Protein AF-A0A3D3SBF5-F1 (afdb_monomer_lite)

Structure (mmCIF, N/CA/C/O backbone):
data_AF-A0A3D3SBF5-F1
#
_entry.id   AF-A0A3D3SBF5-F1
#
loop_
_atom_site.group_PDB
_atom_site.id
_atom_site.type_symbol
_atom_site.label_atom_id
_atom_site.label_alt_id
_atom_site.label_comp_id
_atom_site.label_asym_id
_atom_site.label_entity_id
_atom_site.label_seq_id
_atom_site.pdbx_PDB_ins_code
_atom_site.Cartn_x
_atom_site.Cartn_y
_atom_site.Cartn_z
_atom_site.occupancy
_atom_site.B_iso_or_equiv
_atom_site.auth_seq_id
_atom_site.auth_comp_id
_atom_site.auth_asym_id
_atom_site.auth_atom_id
_atom_site.pdbx_PDB_model_num
ATOM 1 N N . MET A 1 1 ? -1.861 17.666 -10.045 1.00 65.38 1 MET A N 1
ATOM 2 C CA . MET A 1 1 ? -2.407 16.316 -10.303 1.00 65.38 1 MET A CA 1
ATOM 3 C C . MET A 1 1 ? -2.445 15.609 -8.961 1.00 65.38 1 MET A C 1
ATOM 5 O O . MET A 1 1 ? -1.481 15.775 -8.222 1.00 65.38 1 MET A O 1
ATOM 9 N N . ASN A 1 2 ? -3.545 14.943 -8.607 1.00 82.62 2 ASN A N 1
ATOM 10 C CA . ASN A 1 2 ? -3.639 14.230 -7.330 1.00 82.62 2 ASN A CA 1
ATOM 11 C C . ASN A 1 2 ? -2.627 13.068 -7.350 1.00 82.62 2 ASN A C 1
ATOM 13 O O . ASN A 1 2 ? -2.630 12.334 -8.339 1.00 82.62 2 ASN A O 1
ATOM 17 N N . PRO A 1 3 ? -1.717 12.919 -6.370 1.00 90.12 3 PRO A N 1
ATOM 18 C CA . PRO A 1 3 ? -0.646 11.922 -6.452 1.00 90.12 3 PRO A CA 1
ATOM 19 C C . PRO A 1 3 ? -1.129 10.482 -6.213 1.00 90.12 3 PRO A C 1
ATOM 21 O O . PRO A 1 3 ? -0.352 9.535 -6.362 1.00 90.12 3 PRO A O 1
ATOM 24 N N . TYR A 1 4 ? -2.412 10.309 -5.896 1.00 96.81 4 TYR A N 1
ATOM 25 C CA . TYR A 1 4 ? -3.101 9.029 -5.847 1.00 96.81 4 TYR A CA 1
ATOM 26 C C . TYR A 1 4 ? -4.609 9.196 -6.100 1.00 96.81 4 TYR A C 1
ATOM 28 O O . TYR A 1 4 ? -5.124 10.312 -6.178 1.00 96.81 4 TYR A O 1
ATOM 36 N N . GLU A 1 5 ? -5.309 8.072 -6.226 1.00 97.38 5 GLU A N 1
ATOM 37 C CA . GLU A 1 5 ? -6.770 7.977 -6.311 1.00 97.38 5 GLU A CA 1
ATOM 38 C C . GLU A 1 5 ? -7.244 6.798 -5.452 1.00 97.38 5 GLU A C 1
ATOM 40 O O . GLU A 1 5 ? -6.653 5.721 -5.524 1.00 97.38 5 GLU A O 1
ATOM 45 N N . ILE A 1 6 ? -8.293 6.973 -4.643 1.00 97.62 6 ILE A N 1
ATOM 46 C CA . ILE A 1 6 ? -8.924 5.856 -3.921 1.00 97.62 6 ILE A CA 1
ATOM 47 C C . ILE A 1 6 ? -9.826 5.108 -4.901 1.00 97.62 6 ILE A C 1
ATOM 49 O O . ILE A 1 6 ? -10.777 5.672 -5.435 1.00 97.62 6 ILE A O 1
ATOM 53 N N . LEU A 1 7 ? -9.513 3.837 -5.141 1.00 98.31 7 LEU A N 1
ATOM 54 C CA . LEU A 1 7 ? -10.277 2.960 -6.030 1.00 98.31 7 LEU A CA 1
ATOM 55 C C . LEU A 1 7 ? -11.387 2.215 -5.288 1.00 98.31 7 LEU A C 1
ATOM 57 O O . LEU A 1 7 ? -12.409 1.872 -5.877 1.00 98.31 7 LEU A O 1
ATOM 61 N N . TYR A 1 8 ? -11.149 1.908 -4.014 1.00 98.50 8 TYR A N 1
ATOM 62 C CA . TYR A 1 8 ? -12.063 1.154 -3.170 1.00 98.50 8 TYR A CA 1
ATOM 63 C C . TYR A 1 8 ? -11.808 1.477 -1.703 1.00 98.50 8 TYR A C 1
ATOM 65 O O . TYR A 1 8 ? -10.653 1.607 -1.295 1.00 98.50 8 TYR A O 1
ATOM 73 N N . GLU A 1 9 ? -12.875 1.548 -0.918 1.00 98.19 9 GLU A N 1
ATOM 74 C CA . GLU A 1 9 ? -12.808 1.672 0.531 1.00 98.19 9 GLU A CA 1
ATOM 75 C C . GLU A 1 9 ? -14.043 1.027 1.168 1.00 98.19 9 GLU A C 1
ATOM 77 O O . GLU A 1 9 ? -15.171 1.268 0.732 1.00 98.19 9 GLU A O 1
ATOM 82 N N . ASP A 1 10 ? -13.817 0.212 2.195 1.00 97.44 10 ASP A N 1
ATOM 83 C CA . ASP A 1 10 ? -14.842 -0.307 3.100 1.00 97.44 10 ASP A CA 1
ATOM 84 C C . ASP A 1 10 ? -14.405 -0.108 4.567 1.00 97.44 10 ASP A C 1
ATOM 86 O O . ASP A 1 10 ? -13.529 0.714 4.864 1.00 97.44 10 ASP A O 1
ATOM 90 N N . ASP A 1 11 ? -15.042 -0.808 5.506 1.00 97.00 11 ASP A N 1
ATOM 91 C CA . ASP A 1 11 ? -14.729 -0.708 6.936 1.00 97.00 11 ASP A CA 1
ATOM 92 C C . ASP A 1 11 ? -13.359 -1.321 7.304 1.00 97.00 11 ASP A C 1
ATOM 94 O O . ASP A 1 11 ? -12.756 -0.950 8.316 1.00 97.00 11 ASP A O 1
ATOM 98 N N . ASP A 1 12 ? -12.845 -2.244 6.490 1.00 98.06 12 ASP A N 1
ATOM 99 C CA . ASP A 1 12 ? -11.666 -3.060 6.773 1.00 98.06 12 ASP A CA 1
ATOM 100 C C . ASP A 1 12 ? -10.442 -2.670 5.929 1.00 98.06 12 ASP A C 1
ATOM 102 O O . ASP A 1 12 ? -9.308 -2.739 6.422 1.00 98.06 12 ASP A O 1
ATOM 106 N N . ILE A 1 13 ? -10.637 -2.267 4.672 1.00 98.19 13 ILE A N 1
ATOM 107 C CA . ILE A 1 13 ? -9.572 -2.033 3.696 1.00 98.19 13 ILE A CA 1
ATOM 108 C C . ILE A 1 13 ? -9.785 -0.770 2.855 1.00 98.19 13 ILE A C 1
ATOM 110 O O . ILE A 1 13 ? -10.898 -0.308 2.617 1.00 98.19 13 ILE A O 1
ATOM 114 N N . LEU A 1 14 ? -8.673 -0.244 2.343 1.00 98.56 14 LEU A N 1
ATOM 115 C CA . LEU A 1 14 ? -8.624 0.839 1.364 1.00 98.56 14 LEU A CA 1
ATOM 116 C C . LEU A 1 14 ? -7.644 0.456 0.253 1.00 98.56 14 LEU A C 1
ATOM 118 O O . LEU A 1 14 ? -6.500 0.097 0.525 1.00 98.56 14 LEU A O 1
ATOM 122 N N . ALA A 1 15 ? -8.064 0.543 -1.007 1.00 98.50 15 ALA A N 1
ATOM 123 C CA . ALA A 1 15 ? -7.199 0.348 -2.166 1.00 98.50 15 ALA A CA 1
ATOM 124 C C . ALA A 1 15 ? -6.975 1.682 -2.883 1.00 98.50 15 ALA A C 1
ATOM 126 O O . ALA A 1 15 ? -7.917 2.295 -3.385 1.00 98.50 15 ALA A O 1
ATOM 127 N N . ALA A 1 16 ? -5.717 2.112 -2.970 1.00 98.31 16 ALA A N 1
ATOM 128 C CA . ALA A 1 16 ? -5.331 3.351 -3.633 1.00 98.31 16 ALA A CA 1
ATOM 129 C C . ALA A 1 16 ? -4.481 3.073 -4.877 1.00 98.31 16 ALA A C 1
ATOM 131 O O . ALA A 1 16 ? -3.528 2.295 -4.841 1.00 98.31 16 ALA A O 1
ATOM 132 N N . ASN A 1 17 ? -4.793 3.749 -5.978 1.00 98.31 17 ASN A N 1
ATOM 133 C CA . ASN A 1 17 ? -3.934 3.841 -7.146 1.00 98.31 17 ASN A CA 1
ATOM 134 C C . ASN A 1 17 ? -2.843 4.888 -6.897 1.00 98.31 17 ASN A C 1
ATOM 136 O O . ASN A 1 17 ? -3.102 6.089 -6.939 1.00 98.31 17 ASN A O 1
ATOM 140 N N . LYS A 1 18 ? -1.614 4.438 -6.647 1.00 97.81 18 LYS A N 1
ATOM 141 C CA . LYS A 1 18 ? -0.445 5.293 -6.434 1.00 97.81 18 LYS A CA 1
ATOM 142 C C . LYS A 1 18 ? 0.119 5.783 -7.766 1.00 97.81 18 LYS A C 1
ATOM 144 O O . LYS A 1 18 ? 0.490 4.959 -8.605 1.00 97.81 18 LYS A O 1
ATOM 149 N N . LEU A 1 19 ? 0.316 7.091 -7.939 1.00 96.69 19 LEU A N 1
ATOM 150 C CA . LEU A 1 19 ? 1.101 7.608 -9.065 1.00 96.69 19 LEU A CA 1
ATOM 151 C C . LEU A 1 19 ? 2.606 7.551 -8.771 1.00 96.69 19 LEU A C 1
ATOM 153 O O . LEU A 1 19 ? 3.058 7.605 -7.628 1.00 96.69 19 LEU A O 1
ATOM 157 N N . ALA A 1 20 ? 3.414 7.411 -9.818 1.00 94.38 20 ALA A N 1
ATOM 158 C CA . ALA A 1 20 ? 4.865 7.516 -9.709 1.00 94.38 20 ALA A CA 1
ATOM 159 C C . ALA A 1 20 ? 5.309 8.974 -9.945 1.00 94.38 20 ALA A C 1
ATOM 161 O O . ALA A 1 20 ? 4.726 9.634 -10.807 1.00 94.38 20 ALA A O 1
ATOM 162 N N . PRO A 1 21 ? 6.361 9.476 -9.267 1.00 94.88 21 PRO A N 1
ATOM 163 C CA . PRO A 1 21 ? 7.226 8.785 -8.307 1.00 94.88 21 PRO A CA 1
ATOM 164 C C . PRO A 1 21 ? 6.872 9.076 -6.828 1.00 94.88 21 PRO A C 1
ATOM 166 O O . PRO A 1 21 ? 7.377 10.038 -6.255 1.00 94.88 21 PRO A O 1
ATOM 169 N N . LEU A 1 22 ? 6.094 8.204 -6.177 1.00 96.12 22 LEU A N 1
ATOM 170 C CA . LEU A 1 22 ? 5.666 8.352 -4.773 1.00 96.12 22 LEU A CA 1
ATOM 171 C C . LEU A 1 22 ? 6.061 7.115 -3.936 1.00 96.12 22 LEU A C 1
ATOM 173 O O . LEU A 1 22 ? 5.782 5.991 -4.369 1.00 96.12 22 LEU A O 1
ATOM 177 N N . PRO A 1 23 ? 6.725 7.258 -2.775 1.00 97.69 23 PRO A N 1
ATOM 178 C CA . PRO A 1 23 ? 6.893 6.174 -1.805 1.00 97.69 23 PRO A CA 1
ATOM 179 C C . PRO A 1 23 ? 5.549 5.701 -1.233 1.00 97.69 23 PRO A C 1
ATOM 181 O O . PRO A 1 23 ? 4.637 6.495 -1.034 1.00 97.69 23 PRO A O 1
ATOM 184 N N . VAL A 1 24 ? 5.414 4.402 -0.953 1.00 97.88 24 VAL A N 1
ATOM 185 C CA . VAL A 1 24 ? 4.222 3.883 -0.250 1.00 97.88 24 VAL A CA 1
ATOM 186 C C . VAL A 1 24 ? 4.256 4.247 1.232 1.00 97.88 24 VAL A C 1
ATOM 188 O O . VAL A 1 24 ? 3.243 4.654 1.783 1.00 97.88 24 VAL A O 1
ATOM 191 N N . LEU A 1 25 ? 5.432 4.079 1.838 1.00 97.38 25 LEU A N 1
ATOM 192 C CA . LEU A 1 25 ? 5.726 4.337 3.242 1.00 97.38 25 LEU A CA 1
ATOM 193 C C . LEU A 1 25 ? 6.923 5.279 3.324 1.00 97.38 25 LEU A C 1
ATOM 195 O O . LEU A 1 25 ? 7.764 5.299 2.415 1.00 97.38 25 LEU A O 1
ATOM 199 N N . LYS A 1 26 ? 7.027 5.994 4.442 1.00 95.62 26 LYS A N 1
ATOM 200 C CA . LYS A 1 26 ? 8.152 6.878 4.735 1.00 95.62 26 LYS A CA 1
ATOM 201 C C . LYS A 1 26 ? 9.492 6.145 4.630 1.00 95.62 26 LYS A C 1
ATOM 203 O O . LYS A 1 26 ? 9.681 5.065 5.191 1.00 95.62 26 LYS A O 1
ATOM 208 N N . ASP A 1 27 ? 10.449 6.763 3.946 1.00 91.94 27 ASP A N 1
ATOM 209 C CA . ASP A 1 27 ? 11.815 6.259 3.815 1.00 91.94 27 ASP A CA 1
ATOM 210 C C . ASP A 1 27 ? 12.854 7.337 4.198 1.00 91.94 27 ASP A C 1
ATOM 212 O O . ASP A 1 27 ? 12.530 8.379 4.772 1.00 91.94 27 ASP A O 1
ATOM 216 N N . LYS A 1 28 ? 14.138 7.076 3.921 1.00 93.12 28 L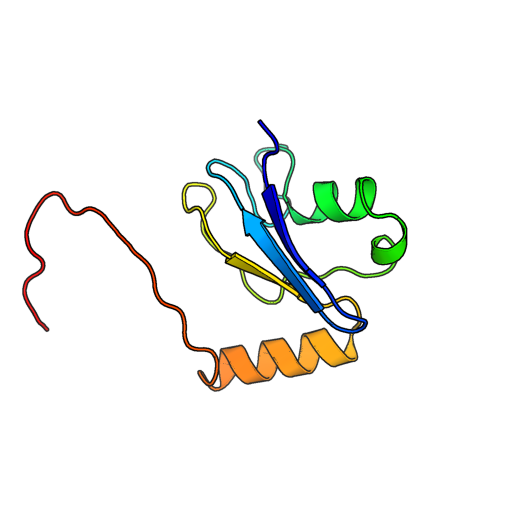YS A N 1
ATOM 217 C CA . LYS A 1 28 ? 15.249 7.980 4.273 1.00 93.12 28 LYS A CA 1
ATOM 218 C C . LYS A 1 28 ? 15.320 9.252 3.420 1.00 93.12 28 LYS A C 1
ATOM 220 O O . LYS A 1 28 ? 16.126 10.119 3.738 1.00 93.12 28 LYS A O 1
ATOM 225 N N . SER A 1 29 ? 14.545 9.352 2.339 1.00 92.12 29 SER A N 1
ATOM 226 C CA . SER A 1 29 ? 14.548 10.527 1.460 1.00 92.12 29 SER A CA 1
ATOM 227 C C . SER A 1 29 ? 13.931 11.758 2.121 1.00 92.12 29 SER A C 1
ATOM 229 O O . SER A 1 29 ? 14.288 12.877 1.767 1.00 92.12 29 SER A O 1
ATOM 231 N N . GLY A 1 30 ? 13.039 11.554 3.098 1.00 91.06 30 GLY A N 1
ATOM 232 C CA . GLY A 1 30 ? 12.258 12.630 3.707 1.00 91.06 30 GLY A CA 1
ATOM 233 C C . GLY A 1 30 ? 11.116 13.137 2.825 1.00 91.06 30 GLY A C 1
ATOM 234 O O . GLY A 1 30 ? 10.431 14.075 3.225 1.00 91.06 30 GLY A O 1
ATOM 235 N N . ASP A 1 31 ? 10.905 12.520 1.661 1.00 93.19 31 ASP A N 1
ATOM 236 C CA . ASP A 1 31 ? 9.769 12.811 0.800 1.00 93.19 31 ASP A CA 1
ATOM 237 C C . ASP A 1 31 ? 8.455 12.367 1.448 1.00 93.19 31 ASP A C 1
ATOM 239 O O . ASP A 1 31 ? 8.418 11.493 2.320 1.00 93.19 31 ASP A O 1
ATOM 243 N N . GLU A 1 32 ? 7.368 12.978 0.992 1.00 94.00 32 GLU A N 1
ATOM 244 C CA . GLU A 1 32 ? 6.021 12.575 1.365 1.00 94.00 32 GLU A CA 1
ATOM 245 C C . GLU A 1 32 ? 5.700 11.168 0.837 1.00 94.00 32 GLU A C 1
ATOM 247 O O . GLU A 1 32 ? 6.162 10.779 -0.239 1.00 94.00 32 GLU A O 1
ATOM 252 N N . ASP A 1 33 ? 4.914 10.400 1.592 1.00 97.12 33 ASP A N 1
ATOM 253 C CA . ASP A 1 33 ? 4.540 9.026 1.264 1.00 97.12 33 ASP A CA 1
ATOM 254 C C . ASP A 1 33 ? 3.021 8.834 1.256 1.00 97.12 33 ASP A C 1
ATOM 256 O O . ASP A 1 33 ? 2.287 9.534 1.951 1.00 97.12 33 ASP A O 1
ATOM 260 N N . LEU A 1 34 ? 2.559 7.865 0.466 1.00 97.81 34 LEU A N 1
ATOM 261 C CA . LEU A 1 34 ? 1.139 7.612 0.237 1.00 97.81 34 LEU A CA 1
ATOM 262 C C . LEU A 1 34 ? 0.348 7.393 1.535 1.00 97.81 34 LEU A C 1
ATOM 264 O O . LEU A 1 34 ? -0.739 7.947 1.670 1.00 97.81 34 LEU A O 1
ATOM 268 N N . GLN A 1 35 ? 0.880 6.612 2.480 1.00 97.88 35 GLN A N 1
ATOM 269 C CA . GLN A 1 35 ? 0.206 6.330 3.751 1.00 97.88 35 GLN A CA 1
ATOM 270 C C . GLN A 1 35 ? -0.025 7.624 4.537 1.00 97.88 35 GLN A C 1
ATOM 272 O O . GLN A 1 35 ? -1.157 7.920 4.919 1.00 97.88 35 GLN A O 1
ATOM 277 N N . SER A 1 36 ? 1.028 8.426 4.717 1.00 96.50 36 SER A N 1
ATOM 278 C CA . SER A 1 36 ? 0.946 9.709 5.420 1.00 96.50 36 SER A CA 1
ATOM 279 C C . SER A 1 36 ? -0.019 10.690 4.743 1.00 96.50 36 SER A C 1
ATOM 281 O O . SER A 1 36 ? -0.746 11.404 5.436 1.00 96.50 36 SER A O 1
ATOM 283 N N . MET A 1 37 ? -0.050 10.726 3.403 1.00 96.62 37 MET A N 1
ATOM 284 C CA . MET A 1 37 ? -0.989 11.570 2.651 1.00 96.62 37 MET A CA 1
ATOM 285 C C . MET A 1 37 ? -2.436 11.168 2.916 1.00 96.62 37 MET A C 1
ATOM 287 O O . MET A 1 37 ? -3.238 12.023 3.291 1.00 96.62 37 MET A O 1
ATOM 291 N N . ILE A 1 38 ? -2.746 9.872 2.791 1.00 97.19 38 ILE A N 1
ATOM 292 C CA . ILE A 1 38 ? -4.100 9.361 3.017 1.00 97.19 38 ILE A CA 1
ATOM 293 C C . ILE A 1 38 ? -4.521 9.627 4.462 1.00 97.19 38 ILE A C 1
ATOM 295 O O . ILE A 1 38 ? -5.577 10.202 4.677 1.00 97.19 38 ILE A O 1
ATOM 299 N N . MET A 1 39 ? -3.694 9.301 5.460 1.00 96.38 39 MET A N 1
ATOM 300 C CA . MET A 1 39 ? -4.045 9.528 6.872 1.00 96.38 39 MET A CA 1
ATOM 301 C C . MET A 1 39 ? -4.304 11.005 7.203 1.00 96.38 39 MET A C 1
ATOM 303 O O . MET A 1 39 ? -5.105 11.309 8.086 1.00 96.38 39 MET A O 1
ATOM 307 N N . ARG A 1 40 ? -3.628 11.936 6.518 1.00 95.69 40 ARG A N 1
ATOM 308 C CA . ARG A 1 40 ? -3.849 13.377 6.697 1.00 95.69 40 ARG A CA 1
ATOM 309 C C . ARG A 1 40 ? -5.130 13.857 6.014 1.00 95.69 40 ARG A C 1
ATOM 311 O O . ARG A 1 40 ? -5.805 14.730 6.552 1.00 95.69 40 ARG A O 1
ATOM 318 N N . GLU A 1 41 ? -5.417 13.350 4.820 1.00 95.50 41 GLU A N 1
ATOM 319 C CA . GLU A 1 41 ? -6.549 13.782 3.985 1.00 95.50 41 GLU A CA 1
ATOM 320 C C . GLU A 1 41 ? -7.860 13.062 4.343 1.00 95.50 41 GLU A C 1
ATOM 322 O O . GLU A 1 41 ? -8.933 13.614 4.111 1.00 95.50 41 GLU A O 1
ATOM 327 N N . HIS A 1 42 ? -7.759 11.897 4.990 1.00 94.62 42 HIS A N 1
ATOM 328 C CA . HIS A 1 42 ? -8.849 11.038 5.459 1.00 94.62 42 HIS A CA 1
ATOM 329 C C . HIS A 1 42 ? -8.721 10.788 6.974 1.00 94.62 42 HIS A C 1
ATOM 331 O O . HIS A 1 42 ? -8.218 9.738 7.392 1.00 94.62 42 HIS A O 1
ATOM 337 N N . PRO A 1 43 ? -9.125 11.750 7.829 1.00 92.00 43 PRO A N 1
ATOM 338 C CA . PRO A 1 43 ? -8.933 11.677 9.279 1.00 92.00 43 PRO A CA 1
ATOM 339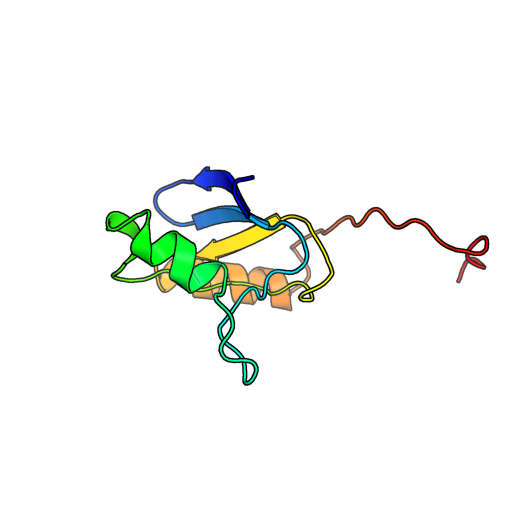 C C . PRO A 1 43 ? -9.585 10.463 9.954 1.00 92.00 43 PRO A C 1
ATOM 341 O O . PRO A 1 43 ? -9.124 10.028 11.006 1.00 92.00 43 PRO A O 1
ATOM 344 N N . GLU A 1 44 ? -10.631 9.892 9.357 1.00 91.62 44 GLU A N 1
ATOM 345 C CA . GLU A 1 44 ? -11.258 8.635 9.774 1.00 91.62 44 GLU A CA 1
ATOM 346 C C . GLU A 1 44 ? -10.280 7.450 9.769 1.00 91.62 44 GLU A C 1
ATOM 348 O O . GLU A 1 44 ? -10.420 6.530 10.571 1.00 91.62 44 GLU A O 1
ATOM 353 N N . ASN A 1 45 ? -9.249 7.514 8.924 1.00 91.44 45 ASN A N 1
ATOM 354 C CA . ASN A 1 45 ? -8.196 6.513 8.797 1.00 91.44 45 ASN A CA 1
ATOM 355 C C . ASN A 1 45 ? -6.941 6.870 9.622 1.00 91.44 45 ASN A C 1
ATOM 357 O O . ASN A 1 45 ? -5.985 6.096 9.677 1.00 91.44 45 ASN A O 1
ATOM 361 N N . ALA A 1 46 ? -6.919 8.022 10.304 1.00 89.81 46 ALA A N 1
ATOM 362 C CA . ALA A 1 46 ? -5.734 8.508 11.014 1.00 89.81 46 ALA A CA 1
ATOM 363 C C . ALA A 1 46 ? -5.352 7.667 12.245 1.00 89.81 46 ALA A C 1
ATOM 365 O O . ALA A 1 46 ? -4.204 7.715 12.686 1.00 89.81 46 ALA A O 1
ATOM 366 N N . SER A 1 47 ? -6.286 6.901 12.820 1.00 91.44 47 SER A N 1
ATOM 367 C CA . SER A 1 47 ? -5.991 6.034 13.968 1.00 91.44 47 SER A CA 1
ATOM 368 C C . SER A 1 47 ? -5.257 4.753 13.583 1.00 91.44 47 SER A C 1
ATOM 370 O O . SER A 1 47 ? -4.498 4.225 14.395 1.00 91.44 47 SER A O 1
ATOM 372 N N . PHE A 1 48 ? -5.517 4.225 12.386 1.00 96.56 48 PHE A N 1
ATOM 373 C CA . PHE A 1 48 ? -4.914 2.991 11.901 1.00 96.56 48 PHE A CA 1
ATOM 374 C C . PHE A 1 48 ? -5.089 2.892 10.385 1.00 96.56 48 PHE A C 1
ATOM 376 O O . PHE A 1 48 ? -6.200 2.716 9.893 1.00 96.56 48 PHE A O 1
ATOM 383 N N . LEU A 1 49 ? -3.982 2.951 9.654 1.00 98.06 49 LEU A N 1
ATOM 384 C CA . LEU A 1 49 ? -3.951 2.673 8.225 1.00 98.06 49 LEU A CA 1
ATOM 385 C C . LEU A 1 49 ? -2.589 2.076 7.899 1.00 98.06 49 LEU A C 1
ATOM 387 O O . LEU A 1 49 ? -1.605 2.802 7.874 1.00 98.06 49 LEU A O 1
ATOM 391 N N . GLU A 1 50 ? -2.509 0.772 7.658 1.00 98.31 50 GLU A N 1
ATOM 392 C CA . GLU A 1 50 ? -1.238 0.067 7.446 1.00 98.31 50 GLU A CA 1
ATOM 393 C C . GLU A 1 50 ? -1.190 -0.582 6.067 1.00 98.31 50 GLU A C 1
ATOM 395 O O . GLU A 1 50 ? -2.119 -1.282 5.667 1.00 98.31 50 GLU A O 1
ATOM 400 N N . ALA A 1 51 ? -0.109 -0.363 5.317 1.00 97.62 51 ALA A N 1
ATOM 401 C CA . ALA A 1 51 ? 0.040 -0.950 3.988 1.00 97.62 51 ALA A CA 1
ATOM 402 C C . ALA A 1 51 ? 0.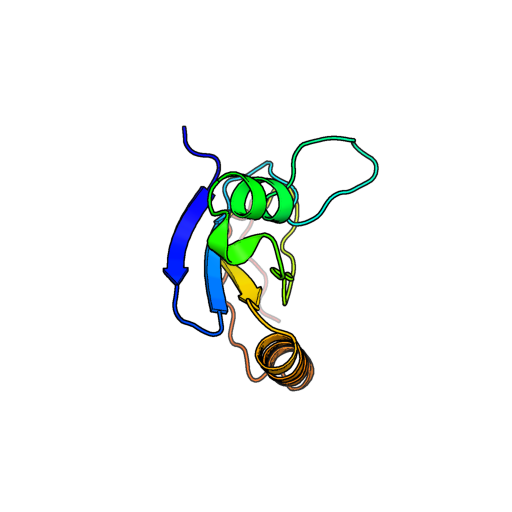277 -2.467 4.088 1.00 97.62 51 ALA A C 1
ATOM 404 O O . ALA A 1 51 ? 1.287 -2.904 4.638 1.00 97.62 51 ALA A O 1
ATOM 405 N N . ALA A 1 52 ? -0.599 -3.280 3.491 1.00 96.62 52 ALA A N 1
ATOM 406 C CA . ALA A 1 52 ? -0.442 -4.739 3.477 1.00 96.62 52 ALA A CA 1
ATOM 407 C C . ALA A 1 52 ? 0.675 -5.211 2.527 1.00 96.62 52 ALA A C 1
ATOM 409 O O . ALA A 1 52 ? 1.213 -6.309 2.656 1.00 96.62 52 ALA A O 1
ATOM 410 N N . HIS A 1 53 ? 1.026 -4.380 1.546 1.00 96.56 53 HIS A N 1
ATOM 411 C CA . HIS A 1 53 ? 2.159 -4.586 0.657 1.00 96.56 53 HIS A CA 1
ATOM 412 C C . HIS A 1 53 ? 2.679 -3.240 0.144 1.00 96.56 53 HIS A C 1
ATOM 414 O O . HIS A 1 53 ? 2.032 -2.204 0.272 1.00 96.56 53 HIS A O 1
ATOM 420 N N . ARG A 1 54 ? 3.846 -3.262 -0.502 1.00 96.75 54 ARG A N 1
ATOM 421 C CA . ARG A 1 54 ? 4.427 -2.092 -1.169 1.00 96.75 54 ARG A CA 1
ATOM 422 C C . ARG A 1 54 ? 4.700 -2.373 -2.638 1.00 96.75 54 ARG A C 1
ATOM 424 O O . ARG A 1 54 ? 4.937 -3.513 -3.031 1.00 96.75 54 ARG A O 1
ATOM 431 N N . ILE A 1 55 ? 4.701 -1.306 -3.424 1.00 97.56 55 ILE A N 1
ATOM 432 C CA . ILE A 1 55 ? 5.279 -1.253 -4.767 1.00 97.56 55 ILE A CA 1
ATOM 433 C C . ILE A 1 55 ? 6.396 -0.209 -4.765 1.00 97.56 55 ILE A C 1
ATOM 435 O O . ILE A 1 55 ? 6.437 0.661 -3.890 1.00 97.56 55 ILE A O 1
ATOM 439 N N . ASP A 1 56 ? 7.325 -0.306 -5.710 1.00 97.12 56 ASP A N 1
ATOM 440 C CA . ASP A 1 56 ? 8.467 0.602 -5.743 1.00 97.12 56 ASP A CA 1
ATOM 441 C C . ASP A 1 56 ? 8.050 2.048 -6.003 1.00 97.12 56 ASP A C 1
ATOM 443 O O . ASP A 1 56 ? 7.018 2.346 -6.610 1.00 97.12 56 ASP A O 1
ATOM 447 N N . ARG A 1 57 ? 8.903 2.977 -5.571 1.00 96.19 57 ARG A N 1
ATOM 448 C CA . ARG A 1 57 ? 8.668 4.418 -5.698 1.00 96.19 57 ARG A CA 1
ATOM 449 C C . ARG A 1 57 ? 8.315 4.839 -7.126 1.00 96.19 57 ARG A C 1
ATOM 451 O O . ARG A 1 57 ? 7.425 5.660 -7.324 1.00 96.19 57 ARG A O 1
ATOM 458 N N . ARG A 1 58 ? 9.005 4.268 -8.117 1.00 96.38 58 ARG A N 1
ATOM 459 C CA . ARG A 1 58 ? 8.817 4.563 -9.549 1.00 96.38 58 ARG A CA 1
ATOM 460 C C . ARG A 1 58 ? 7.734 3.710 -10.219 1.00 96.38 58 ARG A C 1
ATOM 462 O O . ARG A 1 58 ? 7.450 3.933 -11.388 1.00 96.38 58 ARG A O 1
ATOM 469 N N . THR A 1 59 ? 7.122 2.782 -9.491 1.00 97.50 59 THR A N 1
ATOM 470 C CA . THR A 1 59 ? 6.024 1.942 -9.977 1.00 97.50 59 THR A CA 1
ATOM 471 C C . THR A 1 59 ? 4.702 2.591 -9.600 1.00 97.50 59 THR A C 1
ATOM 473 O O . THR A 1 59 ? 4.488 2.915 -8.431 1.00 97.50 59 THR A O 1
ATOM 476 N N . SER A 1 60 ? 3.819 2.803 -10.572 1.00 97.56 60 SER A N 1
ATOM 477 C CA . SER A 1 60 ? 2.430 3.191 -10.323 1.00 97.56 60 SER A CA 1
ATOM 478 C C . SER A 1 60 ? 1.535 1.963 -10.165 1.00 97.56 60 SER A C 1
ATOM 480 O O . SER A 1 60 ? 1.904 0.855 -10.558 1.00 97.56 60 SER A O 1
ATOM 482 N N . GLY A 1 61 ? 0.352 2.162 -9.593 1.00 98.00 61 GLY A N 1
ATOM 483 C CA . GLY A 1 61 ? -0.674 1.132 -9.488 1.00 98.00 61 GLY A CA 1
ATOM 484 C C . GLY A 1 61 ? -1.180 0.930 -8.070 1.00 98.00 61 GLY A C 1
ATOM 485 O O . GLY A 1 61 ? -0.965 1.752 -7.180 1.00 98.00 61 GLY A O 1
ATOM 486 N N . ILE A 1 62 ? -1.888 -0.178 -7.884 1.00 98.44 62 ILE A N 1
ATOM 487 C CA . ILE A 1 62 ? -2.714 -0.423 -6.705 1.00 98.44 62 ILE A CA 1
ATOM 488 C C . ILE A 1 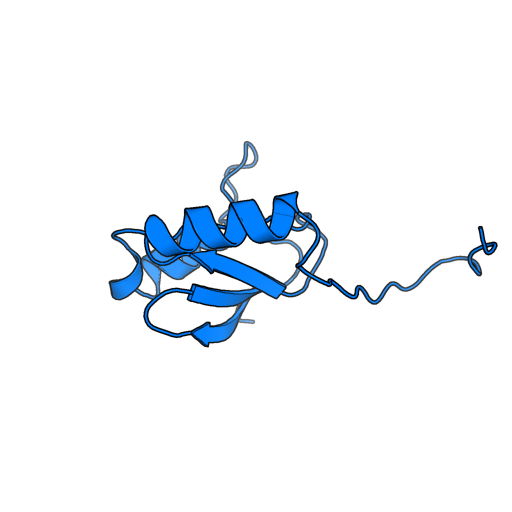62 ? -1.849 -0.776 -5.492 1.00 98.44 62 ILE A C 1
ATOM 490 O O . ILE A 1 62 ? -0.970 -1.639 -5.570 1.00 98.44 62 ILE A O 1
ATOM 494 N N . VAL A 1 63 ? -2.140 -0.128 -4.367 1.00 98.38 63 VAL A N 1
ATOM 495 C CA . VAL A 1 63 ? -1.646 -0.459 -3.031 1.00 98.38 63 VAL A CA 1
ATOM 496 C C . VAL A 1 63 ? -2.844 -0.645 -2.109 1.00 98.38 63 VAL A C 1
ATOM 498 O O . VAL A 1 63 ? -3.723 0.214 -2.065 1.00 98.38 63 VAL A O 1
ATOM 501 N N . VAL A 1 64 ? -2.876 -1.763 -1.385 1.00 98.38 64 VAL A N 1
ATOM 502 C CA . VAL A 1 64 ? -3.927 -2.068 -0.407 1.00 98.38 64 VAL A CA 1
ATOM 503 C C . VAL A 1 64 ? -3.443 -1.755 1.006 1.00 98.38 64 VAL A C 1
ATOM 505 O O . VAL A 1 64 ? -2.366 -2.193 1.421 1.00 98.38 64 VAL A O 1
ATOM 508 N N . PHE A 1 65 ? -4.274 -1.029 1.743 1.00 98.56 65 PHE A N 1
ATOM 509 C CA . PHE A 1 65 ? -4.109 -0.678 3.144 1.00 98.56 65 PHE A CA 1
ATOM 510 C C . PHE A 1 65 ? -5.185 -1.361 3.987 1.00 98.56 65 PHE A C 1
ATOM 512 O O . PHE A 1 65 ? -6.333 -1.484 3.565 1.00 98.56 65 PHE A O 1
ATOM 519 N N . ALA A 1 66 ? -4.813 -1.780 5.190 1.00 98.56 66 ALA A N 1
ATOM 520 C CA . ALA A 1 66 ? -5.723 -2.237 6.225 1.00 98.56 66 ALA A CA 1
ATOM 521 C C . ALA A 1 66 ? -6.093 -1.074 7.150 1.00 98.56 66 ALA A C 1
ATOM 523 O O . ALA A 1 66 ? -5.207 -0.376 7.643 1.00 98.56 66 ALA A O 1
ATOM 524 N N . LYS A 1 67 ? -7.385 -0.923 7.443 1.00 98.19 67 LYS A N 1
ATOM 525 C CA . LYS A 1 67 ? -7.936 0.093 8.357 1.00 98.19 67 LYS A CA 1
ATOM 526 C C . LYS A 1 67 ? -8.036 -0.392 9.805 1.00 98.19 67 LYS A C 1
ATOM 528 O O . LYS A 1 67 ? -8.362 0.366 10.713 1.00 98.19 67 LYS A O 1
ATOM 533 N N . ASN A 1 68 ? -7.731 -1.668 10.049 1.00 98.06 68 ASN A N 1
ATOM 534 C CA . ASN A 1 68 ? -7.639 -2.238 11.388 1.00 98.06 68 ASN A CA 1
ATOM 535 C C . ASN A 1 68 ? -6.676 -3.440 11.450 1.00 98.06 68 ASN A C 1
ATOM 537 O O . ASN A 1 68 ? -6.309 -4.045 10.440 1.00 98.06 68 ASN A O 1
ATOM 541 N N . ALA A 1 69 ? -6.275 -3.814 12.669 1.00 98.00 69 ALA A N 1
ATOM 542 C CA . ALA A 1 69 ? -5.299 -4.880 12.900 1.00 98.00 69 ALA A CA 1
ATOM 543 C C . ALA A 1 69 ? -5.791 -6.283 12.495 1.00 98.00 69 ALA A C 1
ATOM 545 O O . ALA A 1 69 ? -4.972 -7.156 12.203 1.00 98.00 69 ALA A O 1
ATOM 546 N N . ALA A 1 70 ? -7.105 -6.532 12.500 1.00 98.19 70 ALA A N 1
ATOM 547 C CA . ALA A 1 70 ? -7.657 -7.818 12.079 1.00 98.19 70 ALA A CA 1
ATOM 548 C C . ALA A 1 70 ? -7.568 -7.978 10.554 1.00 98.19 70 ALA A C 1
ATOM 550 O O . ALA A 1 70 ? -7.119 -9.022 10.080 1.00 98.19 70 ALA A O 1
ATOM 551 N N . ALA A 1 71 ? -7.919 -6.930 9.804 1.00 98.38 71 ALA A N 1
ATOM 552 C CA . ALA A 1 71 ? -7.764 -6.868 8.356 1.00 98.38 71 ALA A CA 1
ATOM 553 C C . ALA A 1 71 ? -6.290 -6.985 7.939 1.00 98.38 71 ALA A C 1
ATOM 555 O O . ALA A 1 71 ? -5.975 -7.777 7.053 1.00 98.38 71 ALA A O 1
ATOM 556 N N . LEU A 1 72 ? -5.373 -6.292 8.632 1.00 98.50 72 LEU A N 1
ATOM 557 C CA . LEU A 1 72 ? -3.936 -6.369 8.343 1.00 98.50 72 LEU A CA 1
ATOM 558 C C . LEU A 1 72 ? -3.420 -7.809 8.421 1.00 98.50 72 LEU A C 1
ATOM 560 O O . LEU A 1 72 ? -2.807 -8.289 7.474 1.00 98.50 72 LEU A O 1
ATOM 564 N N . ARG A 1 73 ? -3.734 -8.527 9.508 1.00 98.25 73 ARG A N 1
ATOM 565 C CA . ARG A 1 73 ? -3.311 -9.926 9.692 1.00 98.25 73 ARG A CA 1
ATOM 566 C C . ARG A 1 73 ? -3.822 -10.838 8.575 1.00 98.25 73 ARG A C 1
ATOM 568 O O . ARG A 1 73 ? -3.048 -11.630 8.049 1.00 98.25 73 ARG A O 1
ATOM 575 N N . LYS A 1 74 ? -5.099 -10.704 8.193 1.00 98.12 74 LYS A N 1
ATOM 576 C CA . LYS A 1 74 ? -5.701 -11.491 7.102 1.00 98.12 74 LYS A CA 1
ATOM 577 C C . LYS A 1 74 ? -5.052 -11.194 5.751 1.00 98.12 74 LYS A C 1
ATOM 579 O O . LYS A 1 74 ? -4.803 -12.112 4.971 1.00 98.12 74 LYS A O 1
ATOM 584 N N . LEU A 1 75 ? -4.773 -9.921 5.467 1.00 98.00 75 LEU A N 1
ATOM 585 C CA . LEU A 1 75 ? -4.097 -9.529 4.234 1.00 98.00 75 LEU A CA 1
ATOM 586 C C . LEU A 1 75 ? -2.660 -10.058 4.208 1.00 98.00 75 LEU A C 1
ATOM 588 O O . LEU A 1 75 ? -2.256 -10.646 3.210 1.00 98.00 75 LEU A O 1
ATOM 592 N N . GLU A 1 76 ? -1.900 -9.906 5.294 1.00 97.25 76 GLU A N 1
ATOM 593 C CA . GLU A 1 76 ? -0.532 -10.429 5.406 1.00 97.25 76 GLU A CA 1
ATOM 594 C C . GLU A 1 76 ? -0.472 -11.949 5.216 1.00 97.25 76 GLU A C 1
ATOM 596 O O . GLU A 1 76 ? 0.442 -12.449 4.557 1.00 97.25 76 GLU A O 1
ATOM 601 N N . GLU A 1 77 ? -1.438 -12.684 5.770 1.00 97.75 77 GLU A N 1
ATOM 602 C CA . GLU A 1 77 ? -1.605 -14.122 5.551 1.00 97.75 77 GLU A CA 1
ATOM 603 C C . GLU A 1 77 ? -1.894 -14.426 4.075 1.00 97.75 77 GLU A C 1
ATOM 605 O O . GLU A 1 77 ? -1.131 -15.161 3.455 1.00 97.75 77 GLU A O 1
ATOM 610 N N . SER A 1 78 ? -2.864 -13.744 3.459 1.00 97.62 78 SER A N 1
ATOM 611 C CA . SER A 1 78 ? -3.195 -13.921 2.033 1.00 97.62 78 SER A CA 1
ATOM 612 C C . SER A 1 78 ? -2.002 -13.625 1.106 1.00 97.62 78 SER A C 1
ATOM 614 O O . SER A 1 78 ? -1.762 -14.325 0.119 1.00 97.62 78 SER A O 1
ATOM 616 N N . PHE A 1 79 ? -1.204 -12.593 1.412 1.00 95.62 79 PHE A N 1
ATOM 617 C CA . PHE A 1 79 ? 0.027 -12.288 0.674 1.00 95.62 79 PHE A CA 1
ATOM 618 C C . PHE A 1 79 ? 1.103 -13.361 0.874 1.00 95.62 79 PHE A C 1
ATOM 620 O O . PHE A 1 79 ? 1.828 -13.682 -0.072 1.00 95.62 79 PHE A O 1
ATOM 627 N N . ARG A 1 80 ? 1.219 -13.909 2.088 1.00 95.75 80 ARG A N 1
ATOM 628 C CA . ARG A 1 80 ? 2.178 -14.966 2.436 1.00 95.75 80 ARG A CA 1
ATOM 629 C C . ARG A 1 80 ? 1.833 -16.290 1.760 1.00 95.75 80 ARG A C 1
ATOM 631 O O . ARG A 1 80 ? 2.738 -16.956 1.261 1.00 95.75 80 ARG A O 1
ATOM 638 N N . GLU A 1 81 ? 0.552 -16.637 1.716 1.00 97.56 81 GLU A N 1
ATOM 639 C CA . GLU A 1 81 ? 0.030 -17.864 1.105 1.00 97.56 81 GLU A CA 1
ATOM 640 C C . GLU A 1 81 ? -0.033 -17.788 -0.429 1.00 97.56 81 GLU A C 1
ATOM 642 O O . GLU A 1 81 ? -0.158 -18.812 -1.093 1.00 97.56 81 GLU A O 1
ATOM 647 N N . LYS A 1 82 ? 0.212 -16.599 -1.004 1.00 95.50 82 LYS A N 1
ATOM 648 C CA . LYS A 1 82 ? 0.140 -16.301 -2.447 1.00 95.50 82 LYS A CA 1
ATOM 649 C C . LYS A 1 82 ? -1.272 -16.412 -3.030 1.00 95.50 82 LYS A C 1
ATOM 651 O O . LYS A 1 82 ? -1.416 -16.567 -4.242 1.00 95.50 82 LYS A O 1
ATOM 656 N N . ASP A 1 83 ? -2.283 -16.215 -2.194 1.00 96.38 83 ASP A N 1
ATOM 657 C CA . ASP A 1 83 ? -3.689 -16.153 -2.606 1.00 96.38 83 ASP A CA 1
ATOM 658 C C . ASP A 1 83 ? -4.042 -14.812 -3.271 1.00 96.38 83 ASP A C 1
ATOM 660 O O . ASP A 1 83 ? -5.063 -14.671 -3.944 1.00 96.38 83 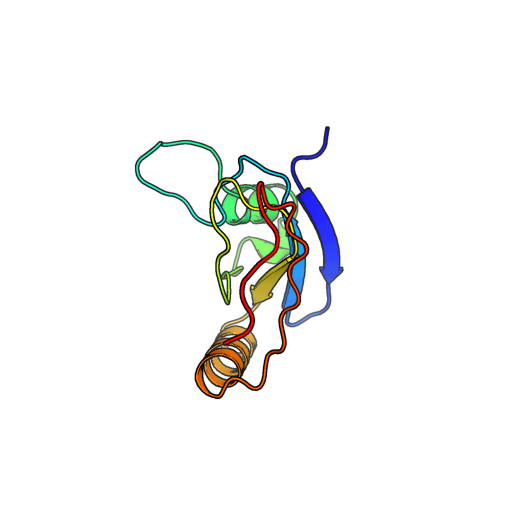ASP A O 1
ATOM 664 N N . VAL A 1 84 ? -3.171 -13.808 -3.129 1.00 96.56 84 VAL A N 1
ATOM 665 C CA . VAL A 1 84 ? -3.308 -12.518 -3.813 1.00 96.56 84 VAL A CA 1
ATOM 666 C C . VAL A 1 84 ? -2.669 -12.567 -5.201 1.00 96.56 84 VAL A C 1
ATOM 668 O O . VAL A 1 84 ? -1.442 -12.591 -5.350 1.00 96.56 84 VAL A O 1
ATOM 671 N N . HIS A 1 85 ? -3.501 -12.465 -6.235 1.00 96.62 85 HIS A N 1
ATOM 672 C CA . HIS A 1 85 ? -3.056 -12.340 -7.621 1.00 96.62 85 HIS A CA 1
ATOM 673 C C . HIS A 1 85 ? -2.843 -10.876 -8.017 1.00 96.62 85 HIS A C 1
ATOM 675 O O . HIS A 1 85 ? -3.729 -10.036 -7.874 1.00 96.62 85 HIS A O 1
ATOM 681 N N . LYS A 1 86 ? -1.659 -10.570 -8.557 1.00 95.56 86 LYS A N 1
ATOM 682 C CA . LYS A 1 86 ? -1.281 -9.227 -9.017 1.00 95.56 86 LYS A CA 1
ATOM 683 C C . LYS A 1 86 ? -0.879 -9.279 -10.482 1.00 95.56 86 LYS A C 1
ATOM 685 O O . LYS A 1 86 ? -0.035 -10.092 -10.851 1.00 95.56 86 LYS A O 1
ATOM 690 N N . THR A 1 87 ? -1.431 -8.375 -11.283 1.00 97.12 87 THR A N 1
ATOM 691 C CA . THR A 1 87 ? -1.060 -8.211 -12.694 1.00 97.12 87 THR A CA 1
ATOM 692 C C . THR A 1 87 ? -0.381 -6.863 -12.878 1.00 97.12 87 THR A C 1
ATOM 694 O O . THR A 1 87 ? -0.916 -5.841 -12.456 1.00 97.12 87 THR A O 1
ATOM 697 N N . TYR A 1 88 ? 0.792 -6.864 -13.509 1.00 96.06 88 TYR A N 1
ATOM 698 C CA . TYR A 1 88 ? 1.544 -5.656 -13.836 1.00 96.06 88 TYR A CA 1
ATOM 699 C C . TYR A 1 88 ? 1.643 -5.513 -15.348 1.00 96.06 88 TYR A C 1
ATOM 701 O O . TYR A 1 88 ? 1.944 -6.477 -16.049 1.00 96.06 88 TYR A O 1
ATOM 709 N N . ILE A 1 89 ? 1.426 -4.295 -15.835 1.00 96.06 89 ILE A N 1
ATOM 710 C CA . ILE A 1 89 ? 1.685 -3.935 -17.226 1.00 96.06 89 ILE A CA 1
ATOM 711 C C . ILE A 1 89 ? 3.028 -3.212 -17.259 1.00 96.06 89 ILE A C 1
ATOM 713 O O . ILE A 1 89 ? 3.234 -2.246 -16.524 1.00 96.06 89 ILE A O 1
ATOM 717 N N . ALA A 1 90 ? 3.938 -3.685 -18.105 1.00 94.44 90 ALA A N 1
ATOM 718 C CA . ALA A 1 90 ? 5.254 -3.094 -18.291 1.00 94.44 90 ALA A CA 1
ATOM 719 C C . ALA A 1 90 ? 5.550 -2.930 -19.783 1.00 94.44 90 ALA A C 1
ATOM 721 O O . ALA A 1 90 ? 5.203 -3.789 -20.591 1.00 94.44 90 ALA A O 1
ATOM 722 N N . CYS A 1 91 ? 6.212 -1.829 -20.134 1.00 94.00 91 CYS A N 1
ATOM 723 C CA . CYS A 1 91 ? 6.803 -1.641 -21.452 1.00 94.00 91 CYS A CA 1
ATOM 724 C C . CYS A 1 91 ? 8.279 -2.034 -21.368 1.00 94.00 91 CYS A C 1
ATOM 726 O O . CYS A 1 91 ? 9.005 -1.511 -20.521 1.00 94.00 91 CYS A O 1
ATOM 728 N N . LEU A 1 92 ? 8.703 -2.977 -22.206 1.00 94.50 92 LEU A N 1
ATOM 729 C CA . LEU A 1 92 ? 10.062 -3.511 -22.213 1.00 94.50 92 LEU A CA 1
ATOM 730 C C . LEU A 1 92 ? 10.810 -3.020 -23.452 1.00 94.50 92 LEU A C 1
ATOM 732 O O . LEU A 1 92 ? 10.222 -2.870 -24.519 1.00 94.50 92 LEU A O 1
ATOM 736 N N . GLU A 1 93 ? 12.122 -2.819 -23.328 1.00 95.06 93 GLU A N 1
ATOM 737 C CA . GLU A 1 93 ? 12.972 -2.462 -24.476 1.00 95.06 93 GLU A CA 1
ATOM 738 C C . GLU A 1 93 ? 13.086 -3.600 -25.500 1.00 95.06 93 GLU A C 1
ATOM 740 O O . GLU A 1 93 ? 13.356 -3.362 -26.676 1.00 95.06 93 GLU A O 1
ATOM 745 N N . LYS A 1 94 ? 12.917 -4.847 -25.048 1.00 94.81 94 LYS A N 1
ATOM 746 C CA . LYS A 1 94 ? 12.999 -6.059 -25.864 1.00 94.81 94 LYS A CA 1
ATOM 747 C C . LYS A 1 94 ? 11.903 -7.030 -25.460 1.00 94.81 94 LYS A C 1
ATOM 749 O O . LYS A 1 94 ? 11.451 -7.022 -24.315 1.00 94.81 94 LYS A O 1
ATOM 754 N N . GLU A 1 95 ? 11.518 -7.884 -26.399 1.00 92.56 95 GLU A N 1
ATOM 755 C CA . GLU A 1 95 ? 10.600 -8.985 -26.134 1.00 92.56 95 GLU A CA 1
ATOM 756 C C . GLU A 1 95 ? 11.19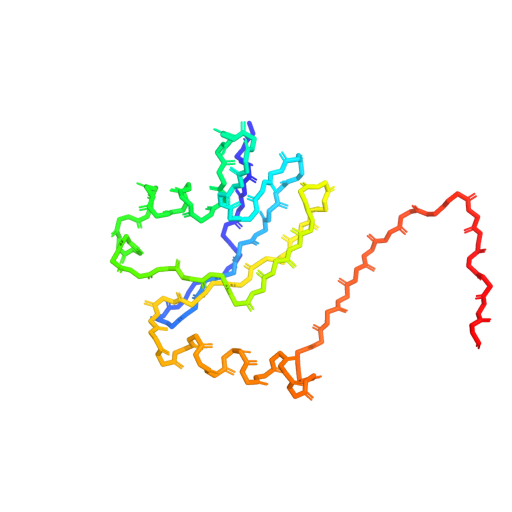2 -9.921 -25.062 1.00 92.56 95 GLU A C 1
ATOM 758 O O . GLU A 1 95 ? 12.378 -10.271 -25.143 1.00 92.56 95 GLU A O 1
ATOM 763 N N . PRO A 1 96 ? 10.416 -10.293 -24.030 1.00 90.06 96 PRO A N 1
ATOM 764 C CA . PRO A 1 96 ? 10.895 -11.201 -23.004 1.00 90.06 96 PRO A CA 1
ATOM 765 C C . PRO A 1 96 ? 11.073 -12.598 -23.599 1.00 90.06 96 PRO A C 1
ATOM 767 O O . PRO A 1 96 ? 10.206 -13.091 -24.317 1.00 90.06 96 PRO A O 1
ATOM 770 N N . VAL A 1 97 ? 12.182 -13.260 -23.268 1.00 90.12 97 VAL A N 1
ATOM 771 C CA . VAL A 1 97 ? 12.352 -14.682 -23.583 1.00 90.12 97 VAL A CA 1
ATOM 772 C C . VAL A 1 97 ? 11.480 -15.469 -22.600 1.00 90.12 97 VAL A C 1
ATOM 774 O O . VAL A 1 97 ? 11.678 -15.307 -21.391 1.00 90.12 97 VAL A O 1
ATOM 777 N N . PRO A 1 98 ? 10.509 -16.274 -23.071 1.00 85.50 98 PRO A N 1
ATOM 778 C CA . PRO A 1 98 ? 9.709 -17.117 -22.192 1.00 85.50 98 PRO A CA 1
ATOM 779 C C . PRO A 1 98 ? 10.606 -18.030 -21.351 1.00 85.50 98 PRO A C 1
ATOM 781 O O . PRO A 1 98 ? 11.625 -18.518 -21.845 1.00 85.50 98 PRO A O 1
ATOM 784 N N . ALA A 1 99 ? 10.228 -18.213 -20.085 1.00 71.06 99 ALA A N 1
ATOM 785 C CA . ALA A 1 99 ? 10.909 -19.120 -19.164 1.00 71.06 99 ALA A CA 1
ATOM 786 C C . ALA A 1 99 ? 10.690 -20.592 -19.539 1.00 71.06 99 ALA A C 1
ATOM 788 O O . ALA A 1 99 ? 9.586 -20.912 -20.041 1.00 71.06 99 ALA A O 1
#

Sequence (99 aa):
MNPYEILYEDDDILAANKLAPLPVLKDKSGDEDLQSMIMREHPENASFLEAAHRIDRRTSGIVVFAKNAAALRKLEESFREKDVHKTYIACLEKEPVPA

Foldseek 3Di:
DPQKDFPDDDPWKTKIWGHAQAWQDDDPVPDDHPQNVCCVVPVLLVVDWAWLDTDHNGDTGITMITSDPVSSVVSVVCVVVVVDDDDDDDDDPDDDDDD

Secondary structure (DSSP, 8-state):
--SEEEEEE-SSEEEEEEPTT--SS--TT----HHHHHHHH-GGGTT--EESS---TT--EEEEEESSHHHHHHHHHHHHHT----------SSPPPP-

pLDDT: mean 95.41, std 4.85, range [65.38, 98.56]

Radius of gyration: 14.75 Å; chains: 1; bounding box: 30×35×40 Å